Protein AF-A0A2V8XKA0-F1 (afdb_monomer_lite)

Sequence (173 aa):
MFAGFFLVVRKTDTCFDVVNSREYIWTITGLTWVWLYLFFLFGNRGRLILLGCSILVLLAMPSVDRFPAAAVEARAVGELRSMAQAVETYKKEHPQQGYPVALPKMPSESLKKLYEIEYQTSRTKTDGPVDVFLIQVTPIWSECVVRSFAAGENGQIHYVISRCPATKADPAI

Structure (mmCIF, N/CA/C/O backbone):
data_AF-A0A2V8XKA0-F1
#
_entry.id   AF-A0A2V8XKA0-F1
#
loop_
_atom_site.group_PDB
_atom_site.id
_atom_site.type_symbol
_atom_site.label_atom_id
_atom_site.label_alt_id
_atom_site.label_comp_id
_atom_site.label_asym_id
_atom_site.label_entity_id
_atom_site.label_seq_id
_atom_site.pdbx_PDB_ins_code
_atom_site.Cartn_x
_atom_site.Cartn_y
_atom_site.Cartn_z
_atom_site.occupancy
_atom_site.B_iso_or_equiv
_atom_site.auth_seq_id
_atom_site.auth_comp_id
_atom_site.auth_asym_id
_atom_site.auth_atom_id
_atom_site.pdbx_PDB_model_num
ATOM 1 N N . MET A 1 1 ? 12.131 7.722 -35.650 1.00 39.06 1 MET A N 1
ATOM 2 C CA . MET A 1 1 ? 12.022 6.329 -35.156 1.00 39.06 1 MET A CA 1
ATOM 3 C C . MET A 1 1 ? 11.916 6.251 -33.630 1.00 39.06 1 MET A C 1
ATOM 5 O O . MET A 1 1 ? 11.010 5.583 -33.165 1.00 39.06 1 MET A O 1
ATOM 9 N N . PHE A 1 2 ? 12.723 6.987 -32.849 1.00 36.19 2 PHE A N 1
ATOM 10 C CA . PHE A 1 2 ? 12.627 6.990 -31.373 1.00 36.19 2 PHE A CA 1
ATOM 11 C C . PHE A 1 2 ? 11.310 7.562 -30.808 1.00 36.19 2 PHE A C 1
ATOM 13 O O . PHE A 1 2 ? 10.713 6.950 -29.931 1.00 36.19 2 PHE A O 1
ATOM 20 N N . ALA A 1 3 ? 10.789 8.669 -31.352 1.00 36.25 3 ALA A N 1
ATOM 21 C CA . ALA A 1 3 ? 9.538 9.276 -30.866 1.00 36.25 3 ALA A CA 1
ATOM 22 C C . ALA A 1 3 ? 8.292 8.376 -31.032 1.00 36.25 3 ALA A C 1
ATOM 24 O O . ALA A 1 3 ? 7.358 8.459 -30.241 1.00 36.25 3 ALA A O 1
ATOM 25 N N . GLY A 1 4 ? 8.291 7.491 -32.037 1.00 33.06 4 GLY A N 1
ATOM 26 C CA . GLY A 1 4 ? 7.181 6.568 -32.283 1.00 33.06 4 GLY A CA 1
ATOM 27 C C . GLY A 1 4 ? 7.106 5.434 -31.260 1.00 33.06 4 GLY A C 1
ATOM 28 O O . GLY A 1 4 ? 6.012 5.002 -30.923 1.00 33.06 4 GLY A O 1
ATOM 29 N N . PHE A 1 5 ? 8.244 4.996 -30.711 1.00 42.88 5 PHE A N 1
ATOM 30 C CA . PHE A 1 5 ? 8.281 3.899 -29.741 1.00 42.88 5 PHE A CA 1
ATOM 31 C C . PHE A 1 5 ? 7.925 4.361 -28.322 1.00 42.88 5 PHE A C 1
ATOM 33 O O . PHE A 1 5 ? 7.202 3.657 -27.626 1.00 42.88 5 PHE A O 1
ATOM 40 N N . PHE A 1 6 ? 8.310 5.583 -27.926 1.00 43.03 6 PHE A N 1
ATOM 41 C CA . PHE A 1 6 ? 7.836 6.186 -26.670 1.00 43.03 6 PHE A CA 1
ATOM 42 C C . PHE A 1 6 ? 6.310 6.329 -26.636 1.00 43.03 6 PHE A C 1
ATOM 44 O O . PHE A 1 6 ? 5.704 6.144 -25.588 1.00 43.03 6 PHE A O 1
ATOM 51 N N . LEU A 1 7 ? 5.676 6.607 -27.779 1.00 40.03 7 LEU A N 1
ATOM 52 C CA . LEU A 1 7 ? 4.215 6.654 -27.883 1.00 40.03 7 LEU A CA 1
ATOM 53 C C . LEU A 1 7 ? 3.564 5.262 -27.835 1.00 40.03 7 LEU A C 1
ATOM 55 O O . LEU A 1 7 ? 2.437 5.150 -27.362 1.00 40.03 7 LEU A O 1
ATOM 59 N N . VAL A 1 8 ? 4.260 4.214 -28.290 1.00 41.94 8 VAL A N 1
ATOM 60 C CA . VAL A 1 8 ? 3.776 2.824 -28.211 1.00 41.94 8 VAL A CA 1
ATOM 61 C C . VAL A 1 8 ? 3.884 2.284 -26.783 1.00 41.94 8 VAL A C 1
ATOM 63 O O . VAL A 1 8 ? 2.900 1.740 -26.297 1.00 41.94 8 VAL A O 1
ATOM 66 N N . VAL A 1 9 ? 4.997 2.529 -26.078 1.00 44.69 9 VAL A N 1
ATOM 67 C CA . VAL A 1 9 ? 5.153 2.192 -24.644 1.00 44.69 9 VAL A CA 1
ATOM 68 C C . VAL A 1 9 ? 4.118 2.932 -23.787 1.00 44.69 9 VAL A C 1
ATOM 70 O O . VAL A 1 9 ? 3.514 2.362 -22.887 1.00 44.69 9 VAL A O 1
ATOM 73 N N . ARG A 1 10 ? 3.817 4.191 -24.124 1.00 42.38 10 ARG A N 1
ATOM 74 C CA . ARG A 1 10 ? 2.815 4.993 -23.407 1.00 42.38 10 ARG A CA 1
ATOM 75 C C . ARG A 1 10 ? 1.371 4.518 -23.607 1.00 42.38 10 ARG A C 1
ATOM 77 O O . ARG A 1 10 ? 0.498 4.897 -22.836 1.00 42.38 10 ARG A O 1
ATOM 84 N N . LYS A 1 11 ? 1.089 3.727 -24.648 1.00 39.06 11 LYS A N 1
ATOM 85 C CA . LYS A 1 11 ? -0.273 3.253 -24.937 1.00 39.06 11 LYS A CA 1
ATOM 86 C C . LYS A 1 11 ? -0.639 1.985 -24.156 1.00 39.06 11 LYS A C 1
ATOM 88 O O . LYS A 1 11 ? -1.820 1.656 -24.104 1.00 39.06 11 LYS A O 1
ATOM 93 N N . THR A 1 12 ? 0.332 1.296 -23.557 1.00 46.91 12 THR A N 1
ATOM 94 C CA . THR A 1 12 ? 0.109 0.002 -22.893 1.00 46.91 12 THR A CA 1
ATOM 95 C C . THR A 1 12 ? 0.141 0.035 -21.367 1.00 46.91 12 THR A C 1
ATOM 97 O O . THR A 1 12 ? -0.487 -0.834 -20.778 1.00 46.91 12 THR A O 1
ATOM 100 N N . ASP A 1 13 ? 0.750 1.035 -20.719 1.00 56.31 13 ASP A N 1
ATOM 101 C CA . ASP A 1 13 ? 0.913 1.028 -19.254 1.00 56.31 13 ASP A CA 1
ATOM 102 C C . ASP A 1 13 ? 0.252 2.224 -18.557 1.00 56.31 13 ASP A C 1
ATOM 104 O O . ASP A 1 13 ? 0.904 3.123 -18.020 1.00 56.31 13 ASP A O 1
ATOM 108 N N . THR A 1 14 ? -1.081 2.201 -18.496 1.00 62.03 14 THR A N 1
ATOM 109 C CA . THR A 1 14 ? -1.885 3.061 -17.603 1.00 62.03 14 THR A CA 1
ATOM 110 C C . THR A 1 14 ? -1.361 3.025 -16.166 1.00 62.03 14 THR A C 1
ATOM 112 O O . THR A 1 14 ? -1.315 4.049 -15.488 1.00 62.03 14 THR A O 1
ATOM 115 N N . CYS A 1 15 ? -0.879 1.867 -15.721 1.00 66.12 15 CYS A N 1
ATOM 116 C CA . CYS A 1 15 ? -0.295 1.671 -14.402 1.00 66.12 15 CYS A CA 1
ATOM 117 C C . CYS A 1 15 ? 0.994 2.441 -14.168 1.00 66.12 15 CYS A C 1
ATOM 119 O O . CYS A 1 15 ? 1.202 2.985 -13.083 1.00 66.12 15 CYS A O 1
ATOM 121 N N . PHE A 1 16 ? 1.846 2.524 -15.182 1.00 62.09 16 PHE A N 1
ATOM 122 C CA . PHE A 1 16 ? 3.096 3.249 -15.076 1.00 62.09 16 PHE A CA 1
ATOM 123 C C . PHE A 1 16 ? 2.843 4.757 -14.935 1.00 62.09 16 PHE A C 1
ATOM 125 O O . PHE A 1 16 ? 3.418 5.395 -14.054 1.00 62.09 16 PHE A O 1
ATOM 132 N N . ASP A 1 17 ? 1.927 5.316 -15.732 1.00 64.88 17 ASP A N 1
ATOM 133 C CA . ASP A 1 17 ? 1.551 6.735 -15.643 1.00 64.88 17 ASP A CA 1
ATOM 134 C C . ASP A 1 17 ? 0.876 7.070 -14.296 1.00 64.88 17 ASP A C 1
ATOM 136 O O . ASP A 1 17 ? 1.148 8.121 -13.704 1.00 64.88 17 ASP A O 1
ATOM 140 N N . VAL A 1 18 ? 0.040 6.167 -13.769 1.00 65.75 18 VAL A N 1
ATOM 141 C CA . VAL A 1 18 ? -0.638 6.343 -12.472 1.00 65.75 18 VAL A CA 1
ATOM 142 C C . VAL A 1 18 ? 0.352 6.278 -11.298 1.00 65.75 18 VAL A C 1
ATOM 144 O O . VAL A 1 18 ? 0.236 7.076 -10.364 1.00 65.75 18 VAL A O 1
ATOM 147 N N . VAL A 1 19 ? 1.347 5.383 -11.346 1.00 66.69 19 VAL A N 1
ATOM 148 C CA . VAL A 1 19 ? 2.348 5.218 -10.275 1.00 66.69 19 VAL A CA 1
ATOM 149 C C . VAL A 1 19 ? 3.437 6.295 -10.325 1.00 66.69 19 VAL A C 1
ATOM 151 O O . VAL A 1 19 ? 3.767 6.871 -9.288 1.00 66.69 19 VAL A O 1
ATOM 154 N N . ASN A 1 20 ? 3.988 6.597 -11.505 1.00 63.91 20 ASN A N 1
ATOM 155 C CA . ASN A 1 20 ? 5.162 7.471 -11.636 1.00 63.91 20 ASN A CA 1
ATOM 156 C C . ASN A 1 20 ? 4.843 8.952 -11.881 1.00 63.91 20 ASN A C 1
ATOM 158 O O . ASN A 1 20 ? 5.725 9.793 -11.696 1.00 63.91 20 ASN A O 1
ATOM 162 N N . SER A 1 21 ? 3.584 9.307 -12.161 1.00 61.53 21 SER A N 1
ATOM 163 C CA . SER A 1 21 ? 3.112 10.697 -12.158 1.00 61.53 21 SER A CA 1
ATOM 164 C C . SER A 1 21 ? 3.858 11.635 -13.141 1.00 61.53 21 SER A C 1
ATOM 166 O O . SER A 1 21 ? 4.786 11.274 -13.865 1.00 61.53 21 SER A O 1
ATOM 168 N N . ARG A 1 22 ? 3.415 12.896 -13.205 1.00 59.00 22 ARG A N 1
ATOM 169 C CA . ARG A 1 22 ? 3.886 13.952 -14.118 1.00 59.00 22 ARG A CA 1
ATOM 170 C C . ARG A 1 22 ? 5.383 14.273 -13.986 1.00 59.00 22 ARG A C 1
ATOM 172 O O . ARG A 1 22 ? 5.960 14.829 -14.917 1.00 59.00 22 ARG A O 1
ATOM 179 N N . GLU A 1 23 ? 6.008 13.938 -12.859 1.00 64.19 23 GLU A N 1
ATOM 180 C CA . GLU A 1 23 ? 7.438 14.170 -12.609 1.00 64.19 23 GLU A CA 1
ATOM 181 C C . GLU A 1 23 ? 8.330 13.318 -13.514 1.00 64.19 23 GLU A C 1
ATOM 183 O O . GLU A 1 23 ? 9.320 13.820 -14.046 1.00 64.19 23 GLU A O 1
ATOM 188 N N . TYR A 1 24 ? 7.923 12.081 -13.798 1.00 66.31 24 TYR A N 1
ATOM 189 C CA . TYR A 1 24 ? 8.669 11.185 -14.677 1.00 66.31 24 TYR A CA 1
ATOM 190 C C . TYR A 1 24 ? 8.776 11.710 -16.114 1.00 66.31 24 TYR A C 1
ATOM 192 O O . TYR A 1 24 ? 9.802 11.543 -16.776 1.00 66.31 24 TYR A O 1
ATOM 200 N N . ILE A 1 25 ? 7.746 12.422 -16.587 1.00 68.00 25 ILE A N 1
ATOM 201 C CA . ILE A 1 25 ? 7.750 13.058 -17.912 1.00 68.00 25 ILE A CA 1
ATOM 202 C C . ILE A 1 25 ? 8.891 14.076 -18.004 1.00 68.00 25 ILE A C 1
ATOM 204 O O . ILE A 1 25 ? 9.592 14.122 -19.017 1.00 68.00 25 ILE A O 1
ATOM 208 N N . TRP A 1 26 ? 9.124 14.861 -16.949 1.00 70.44 26 TRP A N 1
ATOM 209 C CA . TRP A 1 26 ? 10.231 15.818 -16.903 1.00 70.44 26 TRP A CA 1
ATOM 210 C C . TRP A 1 26 ? 11.584 15.118 -16.853 1.00 70.44 26 TRP A C 1
ATOM 212 O O . TRP A 1 26 ? 12.500 15.529 -17.564 1.00 70.44 26 TRP A O 1
ATOM 222 N N . THR A 1 27 ? 11.700 14.034 -16.082 1.00 75.38 27 THR A N 1
ATOM 223 C CA . THR A 1 27 ? 12.939 13.253 -15.986 1.00 75.38 27 THR A CA 1
ATOM 224 C C . THR A 1 27 ? 13.306 12.625 -17.328 1.00 75.38 27 THR A C 1
ATOM 226 O O . THR A 1 27 ? 14.434 12.799 -17.783 1.00 75.38 27 THR A O 1
ATOM 229 N N . ILE A 1 28 ? 12.359 11.972 -18.014 1.00 75.06 28 ILE A N 1
ATOM 230 C CA . ILE A 1 28 ? 12.585 11.419 -19.360 1.00 75.06 28 ILE A CA 1
ATOM 231 C C . ILE A 1 28 ? 12.936 12.521 -20.347 1.00 75.06 28 ILE A C 1
ATOM 233 O O . ILE A 1 28 ? 13.875 12.365 -21.128 1.00 75.06 28 ILE A O 1
ATOM 237 N N . THR A 1 29 ? 12.178 13.618 -20.347 1.00 79.00 29 THR A N 1
ATOM 238 C CA . THR A 1 29 ? 12.392 14.702 -21.311 1.00 79.00 29 THR A CA 1
ATOM 239 C C . THR A 1 29 ? 13.786 15.291 -21.121 1.00 79.00 29 THR A C 1
ATOM 241 O O . THR A 1 29 ? 14.540 15.397 -22.087 1.00 79.00 29 THR A O 1
ATOM 244 N N . GLY A 1 30 ? 14.177 15.580 -19.877 1.00 82.44 30 GLY A N 1
ATOM 245 C CA . GLY A 1 30 ? 15.521 16.042 -19.541 1.00 82.44 30 GLY A CA 1
ATOM 246 C C . GLY A 1 30 ? 16.603 15.046 -19.957 1.00 82.44 30 GLY A C 1
ATOM 247 O O . GLY A 1 30 ? 17.560 15.424 -20.628 1.00 82.44 30 GLY A O 1
ATOM 248 N N . LEU A 1 31 ? 16.426 13.762 -19.644 1.00 83.38 31 LEU A N 1
ATOM 249 C CA . LEU A 1 31 ? 17.394 12.714 -19.973 1.00 83.38 31 LEU A CA 1
ATOM 250 C C . LEU A 1 31 ? 17.536 12.509 -21.489 1.00 83.38 31 LEU A C 1
ATOM 252 O O . LEU A 1 31 ? 18.641 12.297 -21.981 1.00 83.38 31 LEU A O 1
ATOM 256 N N . THR A 1 32 ? 16.445 12.662 -22.242 1.00 82.94 32 THR A N 1
ATOM 257 C CA . THR A 1 32 ? 16.446 12.625 -23.712 1.00 82.94 32 THR A CA 1
ATOM 258 C C . THR A 1 32 ? 17.228 13.801 -24.291 1.00 82.94 32 THR A C 1
ATOM 260 O O . THR A 1 32 ? 18.047 13.608 -25.188 1.00 82.94 32 THR A O 1
ATOM 263 N N . TRP A 1 33 ? 17.030 15.013 -23.764 1.00 85.81 33 TRP A N 1
ATOM 264 C CA . TRP A 1 33 ? 17.794 16.190 -24.184 1.00 85.81 33 TRP A CA 1
ATOM 265 C C . TRP A 1 33 ? 19.281 16.062 -23.863 1.00 85.81 33 TRP A C 1
ATOM 267 O O . TRP A 1 33 ? 20.106 16.345 -24.728 1.00 85.81 33 TRP A O 1
ATOM 277 N N . VAL A 1 34 ? 19.628 15.582 -22.665 1.00 87.12 34 VAL A N 1
ATOM 278 C CA . VAL A 1 34 ? 21.020 15.305 -22.276 1.00 87.12 34 VAL A CA 1
ATOM 279 C C . VAL A 1 34 ? 21.641 14.268 -23.210 1.00 87.12 34 VAL A C 1
ATOM 281 O O . VAL A 1 34 ? 22.744 14.478 -23.712 1.00 87.12 34 VAL A O 1
ATOM 284 N N . TRP A 1 35 ? 20.925 13.180 -23.501 1.00 87.50 35 TRP A N 1
ATOM 285 C CA . TRP A 1 35 ? 21.394 12.143 -24.419 1.00 87.50 35 TRP A CA 1
ATOM 286 C C . TRP A 1 35 ? 21.629 12.690 -25.831 1.00 87.50 35 TRP A C 1
ATOM 288 O O . TRP A 1 35 ? 22.677 12.429 -26.421 1.00 87.50 35 TRP A O 1
ATOM 298 N N . LEU A 1 36 ? 20.699 13.499 -26.357 1.00 85.56 36 LEU A N 1
ATOM 299 C CA . LEU A 1 36 ? 20.850 14.157 -27.658 1.00 85.56 36 LEU A CA 1
ATOM 300 C C . LEU A 1 36 ? 22.062 15.090 -27.671 1.00 85.56 36 LEU A C 1
ATOM 302 O O . LEU A 1 36 ? 22.851 15.048 -28.613 1.00 85.56 36 LEU A O 1
ATOM 306 N N . TYR A 1 37 ? 22.251 15.881 -26.613 1.00 87.44 37 TYR A N 1
ATOM 307 C CA . TYR A 1 37 ? 23.416 16.750 -26.476 1.00 87.44 37 TYR A CA 1
ATOM 308 C C . TYR A 1 37 ? 24.717 15.946 -26.541 1.00 87.44 37 TYR A C 1
ATOM 310 O O . TYR A 1 37 ? 25.591 16.264 -27.345 1.00 87.44 37 TYR A O 1
ATOM 318 N N . LEU A 1 38 ? 24.824 14.863 -25.765 1.00 86.06 38 LEU A N 1
ATOM 319 C CA . LEU A 1 38 ? 25.993 13.978 -25.770 1.00 86.06 38 LEU A CA 1
ATOM 320 C C . LEU A 1 38 ? 26.222 13.337 -27.145 1.00 86.06 38 LEU A C 1
ATOM 322 O O . LEU A 1 38 ? 27.359 13.254 -27.609 1.00 86.06 38 LEU A O 1
ATOM 326 N N . PHE A 1 39 ? 25.153 12.932 -27.830 1.00 85.75 39 PHE A N 1
ATOM 327 C CA . PHE A 1 39 ? 25.236 12.347 -29.166 1.00 85.75 39 PHE A CA 1
ATOM 328 C C . PHE A 1 39 ? 25.823 13.324 -30.195 1.00 85.75 39 PHE A C 1
ATOM 330 O O . PHE A 1 39 ? 26.656 12.933 -31.019 1.00 85.75 39 PHE A O 1
ATOM 337 N N . PHE A 1 40 ? 25.429 14.599 -30.148 1.00 86.06 40 PHE A N 1
ATOM 338 C CA . PHE A 1 40 ? 25.977 15.619 -31.044 1.00 86.06 40 PHE A CA 1
ATOM 339 C C . PHE A 1 40 ? 27.395 16.051 -30.659 1.00 86.06 40 PHE A C 1
ATOM 341 O O . PHE A 1 40 ? 28.191 16.320 -31.559 1.00 86.06 40 PHE A O 1
ATOM 348 N N . LEU A 1 41 ? 27.723 16.059 -29.363 1.00 88.19 41 LEU A N 1
ATOM 349 C CA . LEU A 1 41 ? 29.019 16.497 -28.837 1.00 88.19 41 LEU A CA 1
ATOM 350 C C . LEU A 1 41 ? 30.144 15.476 -29.080 1.00 88.19 41 LEU A C 1
ATOM 352 O O . LEU A 1 41 ? 31.297 15.862 -29.264 1.00 88.19 41 LEU A O 1
ATOM 356 N N . PHE A 1 42 ? 29.829 14.178 -29.132 1.00 85.75 42 PHE A N 1
ATOM 357 C CA . PHE A 1 42 ? 30.812 13.135 -29.430 1.00 85.75 42 PHE A CA 1
ATOM 358 C C . PHE A 1 42 ? 30.983 12.864 -30.935 1.00 85.75 42 PHE A C 1
ATOM 360 O O . PHE A 1 42 ? 30.036 12.894 -31.722 1.00 85.75 42 PHE A O 1
ATOM 367 N N . GLY A 1 43 ? 32.215 12.523 -31.336 1.00 86.38 43 GLY A N 1
ATOM 368 C CA . GLY A 1 43 ? 32.530 12.045 -32.688 1.00 86.38 43 GLY A CA 1
ATOM 369 C C . GLY A 1 43 ? 31.983 10.638 -32.977 1.00 86.38 43 GLY A C 1
ATOM 370 O O . GLY A 1 43 ? 31.460 9.961 -32.091 1.00 86.38 43 GLY A O 1
ATOM 371 N N . ASN A 1 44 ? 32.148 10.149 -34.214 1.00 84.44 44 ASN A N 1
ATOM 372 C CA . ASN A 1 44 ? 31.520 8.901 -34.687 1.00 84.44 44 ASN A CA 1
ATOM 373 C C . ASN A 1 44 ? 31.770 7.670 -33.792 1.00 84.44 44 ASN A C 1
ATOM 375 O O . ASN A 1 44 ? 30.858 6.871 -33.599 1.00 84.44 44 ASN A O 1
ATOM 379 N N . ARG A 1 45 ? 32.963 7.526 -33.195 1.00 84.94 45 ARG A N 1
ATOM 380 C CA . ARG A 1 45 ? 33.249 6.423 -32.255 1.00 84.94 45 ARG A CA 1
ATOM 381 C C . ARG A 1 45 ? 32.447 6.532 -30.953 1.00 84.94 45 ARG A C 1
ATOM 383 O O . ARG A 1 45 ? 31.911 5.532 -30.493 1.00 84.94 45 ARG A O 1
ATOM 390 N N . GLY A 1 46 ? 32.316 7.733 -30.389 1.00 83.94 46 GLY A N 1
ATOM 391 C CA . GLY A 1 46 ? 31.521 7.958 -29.177 1.00 83.94 46 GLY A CA 1
ATOM 392 C C . GLY A 1 46 ? 30.021 7.779 -29.419 1.00 83.94 46 GLY A C 1
ATOM 393 O O . GLY A 1 46 ? 29.328 7.220 -28.575 1.00 83.94 46 GLY A O 1
ATOM 394 N N . ARG A 1 47 ? 29.532 8.143 -30.612 1.00 88.19 47 ARG A N 1
ATOM 395 C CA . ARG A 1 47 ? 28.142 7.884 -31.030 1.00 88.19 47 ARG A CA 1
ATOM 396 C C . ARG A 1 47 ? 27.819 6.394 -31.087 1.00 88.19 47 ARG A C 1
ATOM 398 O O . ARG A 1 47 ? 26.756 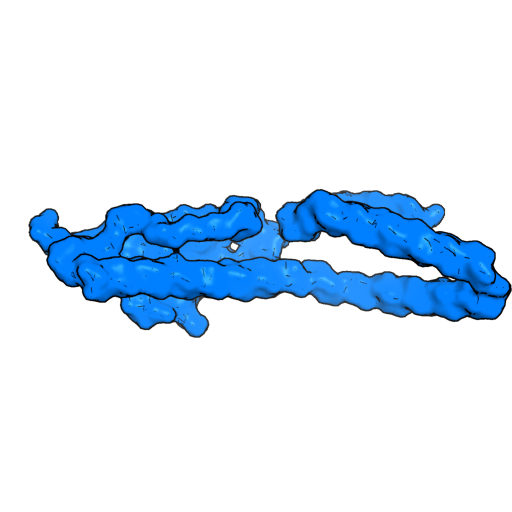5.996 -30.627 1.00 88.19 47 ARG A O 1
ATOM 405 N N . LEU A 1 48 ? 28.733 5.570 -31.605 1.00 86.38 48 LEU A N 1
ATOM 406 C CA . LEU A 1 48 ? 28.557 4.113 -31.638 1.00 86.38 48 LEU A CA 1
ATOM 407 C C . LEU A 1 48 ? 28.504 3.508 -30.229 1.00 86.38 48 LEU A C 1
ATOM 409 O O . LEU A 1 48 ? 27.660 2.654 -29.972 1.00 86.38 48 LEU A O 1
ATOM 413 N N . ILE A 1 49 ? 29.347 3.989 -29.309 1.00 86.62 49 ILE A N 1
ATOM 414 C CA . ILE A 1 49 ? 29.317 3.559 -27.902 1.00 86.62 49 ILE A CA 1
ATOM 415 C C . ILE A 1 49 ? 27.986 3.953 -27.250 1.00 86.62 49 ILE A C 1
ATOM 417 O O . ILE A 1 49 ? 27.340 3.114 -26.630 1.00 86.62 49 ILE A O 1
ATOM 421 N N . LEU A 1 50 ? 27.534 5.196 -27.443 1.00 85.75 50 LEU A N 1
ATOM 422 C CA . LEU A 1 50 ? 26.241 5.672 -26.940 1.00 85.75 50 LEU A CA 1
ATOM 423 C C . LEU A 1 50 ? 25.070 4.844 -27.469 1.00 85.75 50 LEU A C 1
ATOM 425 O O . LEU A 1 50 ? 24.196 4.477 -26.691 1.00 85.75 50 LEU A O 1
ATOM 429 N N . LEU A 1 51 ? 25.069 4.515 -28.763 1.00 85.56 51 LEU A N 1
ATOM 430 C CA . LEU A 1 51 ? 24.054 3.647 -29.362 1.00 85.56 51 LEU A CA 1
ATOM 431 C C . LEU A 1 51 ? 24.083 2.242 -28.753 1.00 85.56 51 LEU A C 1
ATOM 433 O O . LEU A 1 51 ? 23.026 1.709 -28.423 1.00 85.56 51 LEU A O 1
ATOM 437 N N . GLY A 1 52 ? 25.271 1.668 -28.547 1.00 86.06 52 GLY A N 1
ATOM 438 C CA . GLY A 1 52 ? 25.431 0.388 -27.855 1.00 86.06 52 GLY A CA 1
ATOM 439 C C . GLY A 1 52 ? 24.855 0.419 -26.436 1.00 86.06 52 GLY A C 1
ATOM 440 O O . GLY A 1 52 ? 24.063 -0.449 -26.073 1.00 86.06 52 GLY A O 1
ATOM 441 N N . CYS A 1 53 ? 25.167 1.460 -25.659 1.00 83.94 53 CYS A N 1
ATOM 442 C CA . CYS A 1 53 ? 24.602 1.654 -24.322 1.00 83.94 53 CYS A CA 1
ATOM 443 C C . CYS A 1 53 ? 23.076 1.808 -24.357 1.00 83.94 53 CYS A C 1
ATOM 445 O O . CYS A 1 53 ? 22.385 1.201 -23.544 1.00 83.94 53 CYS A O 1
ATOM 447 N N . SER A 1 54 ? 22.530 2.566 -25.312 1.00 83.06 54 SER A N 1
ATOM 448 C CA . SER A 1 54 ? 21.081 2.717 -25.474 1.00 83.06 54 SER A CA 1
ATOM 449 C C . SER A 1 54 ? 20.391 1.386 -25.768 1.00 83.06 54 SER A C 1
ATOM 451 O O . SER A 1 54 ? 19.334 1.121 -25.206 1.00 83.06 54 SER A O 1
ATOM 453 N N . ILE A 1 55 ? 20.990 0.531 -26.601 1.00 83.06 55 ILE A N 1
ATOM 454 C CA . ILE A 1 55 ? 20.453 -0.804 -26.900 1.00 83.06 55 ILE A CA 1
ATOM 455 C C . ILE A 1 55 ? 20.445 -1.677 -25.639 1.00 83.06 55 ILE A C 1
ATOM 457 O O . ILE A 1 55 ? 19.436 -2.317 -25.354 1.00 83.06 55 ILE A O 1
ATOM 461 N N . LEU A 1 56 ? 21.521 -1.662 -24.846 1.00 82.31 56 LEU A N 1
ATOM 462 C CA . LEU A 1 56 ? 21.578 -2.407 -23.582 1.00 82.31 56 LEU A CA 1
ATOM 463 C C . LEU A 1 56 ? 20.519 -1.930 -22.578 1.00 82.31 56 LEU A C 1
ATOM 465 O O . LEU A 1 56 ? 19.859 -2.754 -21.948 1.00 82.31 56 LEU A O 1
ATOM 469 N N . VAL A 1 57 ? 20.313 -0.615 -22.464 1.00 77.31 57 VAL A N 1
ATOM 470 C CA . VAL A 1 57 ? 19.266 -0.039 -21.605 1.00 77.31 57 VAL A CA 1
ATOM 471 C C . VAL A 1 57 ? 17.873 -0.457 -22.080 1.00 77.31 57 VAL A C 1
ATOM 473 O O . VAL A 1 57 ? 17.043 -0.844 -21.261 1.00 77.31 57 VAL A O 1
ATOM 476 N N . LEU A 1 58 ? 17.619 -0.437 -23.391 1.00 73.12 58 LEU A N 1
ATOM 477 C CA . LEU A 1 58 ? 16.339 -0.866 -23.963 1.00 73.12 58 LEU A CA 1
ATOM 478 C C . LEU A 1 58 ? 16.052 -2.347 -23.695 1.00 73.12 58 LEU A C 1
ATOM 480 O O . LEU A 1 58 ? 14.923 -2.695 -23.365 1.00 73.12 58 LEU A O 1
ATOM 484 N N . LEU A 1 59 ? 17.064 -3.213 -23.781 1.00 76.44 59 LEU A N 1
ATOM 485 C CA . LEU A 1 59 ? 16.917 -4.638 -23.469 1.00 76.44 59 LEU A CA 1
ATOM 486 C C . LEU A 1 59 ? 16.615 -4.895 -21.984 1.00 76.44 59 LEU A C 1
ATOM 488 O O . LEU A 1 59 ? 15.996 -5.903 -21.655 1.00 76.44 59 LEU A O 1
ATOM 492 N N . ALA A 1 60 ? 17.019 -3.989 -21.092 1.00 68.50 60 ALA A N 1
ATOM 493 C CA . ALA A 1 60 ? 16.766 -4.098 -19.658 1.00 68.50 60 ALA A CA 1
ATOM 494 C C . ALA A 1 60 ? 15.401 -3.528 -19.216 1.00 68.50 60 ALA A C 1
ATOM 496 O O . ALA A 1 60 ? 14.940 -3.868 -18.126 1.00 68.50 60 ALA A O 1
ATOM 497 N N . MET A 1 61 ? 14.738 -2.698 -20.035 1.00 64.69 61 MET A N 1
ATOM 498 C CA . MET A 1 61 ? 13.470 -2.037 -19.675 1.00 64.69 61 MET A CA 1
ATOM 499 C C . MET A 1 61 ? 12.320 -2.977 -19.268 1.00 64.69 61 MET A C 1
ATOM 501 O O . MET A 1 61 ? 11.691 -2.670 -18.260 1.00 64.69 61 MET A O 1
ATOM 505 N N . PRO A 1 62 ? 12.061 -4.128 -19.925 1.00 58.22 62 PRO A N 1
ATOM 506 C CA . PRO A 1 62 ? 10.927 -4.994 -19.567 1.00 58.22 62 PRO A CA 1
ATOM 507 C C . PRO A 1 62 ? 10.970 -5.514 -18.121 1.00 58.22 62 PRO A C 1
ATOM 509 O O . PRO A 1 62 ? 9.949 -5.883 -17.544 1.00 58.22 62 PRO A O 1
ATOM 512 N N . SER A 1 63 ? 12.161 -5.567 -17.520 1.00 55.75 63 SER A N 1
ATOM 513 C CA . SER A 1 63 ? 12.334 -5.957 -16.119 1.00 55.75 63 SER A CA 1
ATOM 514 C C . SER A 1 63 ? 11.965 -4.830 -15.153 1.00 55.75 63 SER A C 1
ATOM 516 O O . SER A 1 63 ? 11.602 -5.111 -14.013 1.00 55.75 63 SER A O 1
ATOM 518 N N . VAL A 1 64 ? 12.046 -3.570 -15.592 1.00 55.75 64 VAL A N 1
ATOM 519 C CA . VAL A 1 64 ? 11.793 -2.372 -14.780 1.00 55.75 64 VAL A CA 1
ATOM 520 C C . VAL A 1 64 ? 10.303 -2.209 -14.482 1.00 55.75 64 VAL A C 1
ATOM 522 O O . VAL A 1 64 ? 9.966 -1.827 -13.366 1.00 55.75 64 VAL A O 1
ATOM 525 N N . ASP A 1 65 ? 9.410 -2.596 -15.396 1.00 53.34 65 ASP A N 1
ATOM 526 C CA . ASP A 1 65 ? 7.953 -2.433 -15.235 1.00 53.34 65 ASP A CA 1
ATOM 527 C C . ASP A 1 65 ? 7.351 -3.266 -14.088 1.00 53.34 65 ASP A C 1
ATOM 529 O O . ASP A 1 65 ? 6.283 -2.944 -13.571 1.00 53.34 65 ASP A O 1
ATOM 533 N N . ARG A 1 66 ? 8.061 -4.291 -13.593 1.00 54.22 66 ARG A N 1
ATOM 534 C CA . ARG A 1 66 ? 7.652 -5.064 -12.401 1.00 54.22 66 ARG A CA 1
ATOM 535 C C . ARG A 1 66 ? 8.064 -4.423 -11.071 1.00 54.22 66 ARG A C 1
ATOM 537 O O . ARG A 1 66 ? 7.453 -4.710 -10.042 1.00 54.22 66 ARG A O 1
ATOM 544 N N . PHE A 1 67 ? 9.077 -3.557 -11.067 1.00 57.31 67 PHE A N 1
ATOM 545 C CA . PHE A 1 67 ? 9.522 -2.845 -9.865 1.00 57.31 67 PHE A CA 1
ATOM 546 C C . PHE A 1 67 ? 8.515 -1.831 -9.289 1.00 57.31 67 PHE A C 1
ATOM 548 O O . PHE A 1 67 ? 8.433 -1.769 -8.060 1.00 57.31 67 PHE A O 1
ATOM 555 N N . PRO A 1 68 ? 7.738 -1.051 -10.074 1.00 67.81 68 PRO A N 1
ATOM 556 C CA . PRO A 1 68 ? 6.828 -0.058 -9.508 1.00 67.81 68 PRO A CA 1
ATOM 557 C C . PRO A 1 68 ? 5.729 -0.689 -8.650 1.00 67.81 68 PRO A C 1
ATOM 559 O O . PRO A 1 68 ? 5.472 -0.186 -7.561 1.00 67.81 68 PRO A O 1
ATOM 562 N N . ALA A 1 69 ? 5.141 -1.815 -9.067 1.00 74.06 69 ALA A N 1
ATOM 563 C CA . ALA A 1 69 ? 4.099 -2.490 -8.289 1.00 74.06 69 ALA A CA 1
ATOM 564 C C . ALA A 1 69 ? 4.626 -2.983 -6.930 1.00 74.06 69 ALA A C 1
ATOM 566 O O . ALA A 1 69 ? 4.047 -2.679 -5.889 1.00 74.06 69 ALA A O 1
ATOM 567 N N . ALA A 1 70 ? 5.777 -3.663 -6.918 1.00 77.69 70 ALA A N 1
ATOM 568 C CA . ALA A 1 70 ? 6.392 -4.144 -5.680 1.00 77.69 70 ALA A CA 1
ATOM 569 C C . ALA A 1 70 ? 6.810 -2.994 -4.746 1.00 77.69 70 ALA A C 1
ATOM 571 O O . ALA A 1 70 ? 6.625 -3.077 -3.532 1.00 77.69 70 ALA A O 1
ATOM 572 N N . ALA A 1 71 ? 7.346 -1.900 -5.298 1.00 81.19 71 ALA A N 1
ATOM 573 C CA . ALA A 1 71 ? 7.707 -0.716 -4.522 1.00 81.19 71 ALA A CA 1
ATOM 574 C C . ALA A 1 71 ? 6.474 -0.028 -3.912 1.00 81.19 71 ALA A C 1
ATOM 576 O O . ALA A 1 71 ? 6.506 0.398 -2.756 1.00 81.19 71 ALA A O 1
ATOM 577 N N . VAL A 1 72 ? 5.377 0.050 -4.669 1.00 83.19 72 VAL A N 1
ATOM 578 C CA . VAL A 1 72 ? 4.088 0.572 -4.200 1.00 83.19 72 VAL A CA 1
ATOM 579 C C . VAL A 1 72 ? 3.513 -0.299 -3.087 1.00 83.19 72 VAL A C 1
ATOM 581 O O . VAL A 1 72 ? 3.099 0.234 -2.061 1.00 83.19 72 VAL A O 1
ATOM 584 N N . GLU A 1 73 ? 3.509 -1.621 -3.248 1.00 87.94 73 GLU A N 1
ATOM 585 C CA . GLU A 1 73 ? 3.044 -2.557 -2.218 1.00 87.94 73 GLU A CA 1
ATOM 586 C C . GLU A 1 73 ? 3.891 -2.455 -0.944 1.00 87.94 73 GLU A C 1
ATOM 588 O O . GLU A 1 73 ? 3.347 -2.352 0.155 1.00 87.94 73 GLU A O 1
ATOM 593 N N . ALA A 1 74 ? 5.219 -2.379 -1.069 1.00 88.75 74 ALA A N 1
ATOM 594 C CA . ALA A 1 74 ? 6.104 -2.170 0.074 1.00 88.75 74 ALA A CA 1
ATOM 595 C C . ALA A 1 74 ? 5.818 -0.839 0.792 1.00 88.75 74 ALA A C 1
ATOM 597 O O . ALA A 1 74 ? 5.799 -0.787 2.026 1.00 88.75 74 ALA A O 1
ATOM 598 N N . ARG A 1 75 ? 5.546 0.237 0.039 1.00 88.88 75 ARG A N 1
ATOM 599 C CA . ARG A 1 75 ? 5.120 1.523 0.610 1.00 88.88 75 ARG A CA 1
ATOM 600 C C . ARG A 1 75 ? 3.770 1.397 1.318 1.00 88.88 75 ARG A C 1
ATOM 602 O O . ARG A 1 75 ? 3.645 1.917 2.424 1.00 88.88 75 ARG A O 1
ATOM 609 N N . ALA A 1 76 ? 2.800 0.695 0.732 1.00 91.06 76 ALA A N 1
ATOM 610 C CA . ALA A 1 76 ? 1.491 0.462 1.340 1.00 91.06 76 ALA A CA 1
ATOM 611 C C . ALA A 1 76 ? 1.618 -0.254 2.690 1.00 91.06 76 ALA A C 1
ATOM 613 O O . ALA A 1 76 ? 1.070 0.216 3.684 1.00 91.06 76 ALA A O 1
ATOM 614 N N . VAL A 1 77 ? 2.423 -1.317 2.760 1.00 93.06 77 VAL A N 1
ATOM 615 C CA . VAL A 1 77 ? 2.725 -2.037 4.008 1.00 93.06 77 VAL A CA 1
ATOM 616 C C . VAL A 1 77 ? 3.408 -1.122 5.032 1.00 93.06 77 VAL A C 1
ATOM 618 O O . VAL A 1 77 ? 3.052 -1.132 6.211 1.00 93.06 77 VAL A O 1
ATOM 621 N N . GLY A 1 78 ? 4.374 -0.307 4.602 1.00 92.38 78 GLY A N 1
ATOM 622 C CA . GLY A 1 78 ? 5.074 0.639 5.475 1.00 92.38 78 GLY A CA 1
ATOM 623 C C . GLY A 1 78 ? 4.154 1.713 6.065 1.00 92.38 78 GLY A C 1
ATOM 624 O O . GLY A 1 78 ? 4.192 1.972 7.271 1.00 92.38 78 GLY A O 1
ATOM 625 N N . GLU A 1 79 ? 3.296 2.316 5.241 1.00 93.44 79 GLU A N 1
ATOM 626 C CA . GLU A 1 79 ? 2.307 3.293 5.700 1.00 93.44 79 GLU A CA 1
ATOM 627 C C . GLU A 1 79 ? 1.249 2.647 6.593 1.00 93.44 79 GLU A C 1
ATOM 629 O O . GLU A 1 79 ? 0.947 3.193 7.652 1.00 93.44 79 GLU A O 1
ATOM 634 N N . LEU A 1 80 ? 0.755 1.460 6.234 1.00 94.12 80 LEU A N 1
ATOM 635 C CA . LEU A 1 80 ? -0.191 0.694 7.041 1.00 94.12 80 LEU A CA 1
ATOM 636 C C . LEU A 1 80 ? 0.365 0.401 8.435 1.00 94.12 80 LEU A C 1
ATOM 638 O O . LEU A 1 80 ? -0.308 0.666 9.432 1.00 94.12 80 LEU A O 1
ATOM 642 N N . ARG A 1 81 ? 1.622 -0.050 8.524 1.00 93.56 81 ARG A N 1
ATOM 643 C CA . ARG A 1 81 ? 2.311 -0.251 9.806 1.00 93.56 81 ARG A CA 1
ATOM 644 C C . ARG A 1 81 ? 2.379 1.043 10.609 1.00 93.56 81 ARG A C 1
ATOM 646 O O . ARG A 1 81 ? 2.125 1.036 11.809 1.00 93.56 81 ARG A O 1
ATOM 653 N N . SER A 1 82 ? 2.697 2.159 9.956 1.00 93.19 82 SER A N 1
ATOM 654 C CA . SER A 1 82 ? 2.768 3.453 10.629 1.00 93.19 82 SER A CA 1
ATOM 655 C C . SER A 1 82 ? 1.402 3.946 11.122 1.00 93.19 82 SER A C 1
ATOM 657 O O . SER A 1 82 ? 1.333 4.530 12.203 1.00 93.19 82 SER A O 1
ATOM 659 N N . MET A 1 83 ? 0.326 3.711 10.366 1.00 93.88 83 MET A N 1
ATOM 660 C CA . MET A 1 83 ? -1.044 4.044 10.770 1.00 93.88 83 MET A CA 1
ATOM 661 C C . MET A 1 83 ? -1.499 3.174 11.947 1.00 93.88 83 MET A C 1
ATOM 663 O O . MET A 1 83 ? -1.982 3.710 12.942 1.00 93.88 83 MET A O 1
ATOM 667 N N . ALA A 1 84 ? -1.264 1.860 11.886 1.00 93.12 84 ALA A N 1
ATOM 668 C CA . ALA A 1 84 ? -1.557 0.940 12.985 1.00 93.12 84 ALA A CA 1
ATOM 669 C C . ALA A 1 84 ? -0.780 1.310 14.260 1.00 93.12 84 ALA A C 1
ATOM 671 O O . ALA A 1 84 ? -1.346 1.350 15.349 1.00 93.12 84 ALA A O 1
ATOM 672 N N . GLN A 1 85 ? 0.497 1.679 14.127 1.00 93.56 85 GLN A N 1
ATOM 673 C CA . GLN A 1 85 ? 1.297 2.146 15.256 1.00 93.56 85 GLN A CA 1
ATOM 674 C C . GLN A 1 85 ? 0.736 3.435 15.872 1.00 93.56 85 GLN A C 1
ATOM 676 O O . GLN A 1 85 ? 0.734 3.567 17.090 1.00 93.56 85 GLN A O 1
ATOM 681 N N . ALA A 1 86 ? 0.239 4.377 15.065 1.00 93.19 86 ALA A N 1
ATOM 682 C CA . ALA A 1 86 ? -0.379 5.600 15.579 1.00 93.19 86 ALA A CA 1
ATOM 683 C C . ALA A 1 86 ? -1.676 5.311 16.358 1.00 93.19 86 ALA A C 1
ATOM 685 O O . ALA A 1 86 ? -1.917 5.920 17.398 1.00 93.19 86 ALA A O 1
ATOM 686 N N . VAL A 1 87 ? -2.478 4.353 15.885 1.00 93.19 87 VAL A N 1
ATOM 687 C CA . VAL A 1 87 ? -3.688 3.865 16.567 1.00 93.19 87 VAL A CA 1
ATOM 688 C C . VAL A 1 87 ? -3.344 3.207 17.911 1.00 93.19 87 VAL A C 1
ATOM 690 O O . VAL A 1 87 ? -3.972 3.507 18.927 1.00 93.19 87 VAL A O 1
ATOM 693 N N . GLU A 1 88 ? -2.301 2.379 17.947 1.00 92.25 88 GLU A N 1
ATOM 694 C CA . GLU A 1 88 ? -1.792 1.766 19.181 1.00 92.25 88 GLU A CA 1
ATOM 695 C C . GLU A 1 88 ? -1.238 2.800 20.171 1.00 92.25 88 GLU A C 1
ATOM 697 O O . GLU A 1 88 ? -1.509 2.730 21.371 1.00 92.25 88 GLU A O 1
ATOM 702 N N . THR A 1 89 ? -0.487 3.792 19.689 1.00 93.00 89 THR A N 1
ATOM 703 C CA . THR A 1 89 ? 0.006 4.892 20.529 1.00 93.00 89 THR A CA 1
ATOM 704 C C . THR A 1 89 ? -1.151 5.687 21.127 1.00 93.00 89 THR A C 1
ATOM 706 O O . THR A 1 89 ? -1.145 5.945 22.328 1.00 93.00 89 THR A O 1
ATOM 709 N N . TYR A 1 90 ? -2.188 5.989 20.339 1.00 92.62 90 TYR A N 1
ATOM 710 C CA . TYR A 1 90 ? -3.370 6.695 20.834 1.00 92.62 90 TYR A CA 1
ATOM 711 C C . TYR A 1 90 ? -4.043 5.951 21.993 1.00 92.62 90 TYR A C 1
ATOM 713 O O . TYR A 1 90 ? -4.346 6.560 23.018 1.00 92.62 90 TYR A O 1
ATOM 721 N N . LYS A 1 91 ? -4.221 4.629 21.871 1.00 91.81 91 LYS A N 1
ATOM 722 C CA . LYS A 1 91 ? -4.789 3.792 22.941 1.00 91.81 91 LYS A CA 1
ATOM 723 C C . LYS A 1 91 ? -3.945 3.825 24.214 1.00 91.81 91 LYS A C 1
ATOM 725 O O . LYS A 1 91 ? -4.500 3.834 25.311 1.00 91.81 91 LYS A O 1
ATOM 730 N N . LYS A 1 92 ? -2.613 3.841 24.087 1.00 91.31 92 LYS A N 1
ATOM 731 C CA . LYS A 1 92 ? -1.700 3.954 25.239 1.00 91.31 92 LYS A CA 1
ATOM 732 C C . LYS A 1 92 ? -1.836 5.298 25.950 1.00 91.31 92 LYS A C 1
ATOM 734 O O . LYS A 1 92 ? -1.758 5.337 27.173 1.00 91.31 92 LYS A O 1
ATOM 739 N N . GLU A 1 93 ? -2.049 6.372 25.198 1.00 92.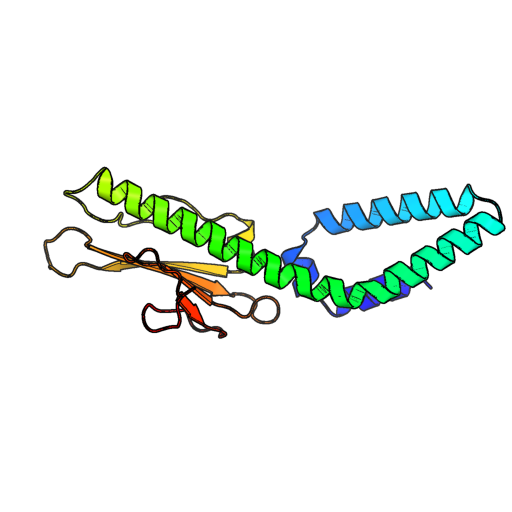88 93 GLU A N 1
ATOM 740 C CA . GLU A 1 93 ? -2.264 7.718 25.740 1.00 92.88 93 GLU A CA 1
ATOM 741 C C . GLU A 1 93 ? -3.678 7.899 26.322 1.00 92.88 93 GLU A C 1
ATOM 743 O O . GLU A 1 93 ? -3.850 8.623 27.301 1.00 92.88 93 GLU A O 1
ATOM 748 N N . HIS A 1 94 ? -4.681 7.198 25.777 1.00 90.81 94 HIS A N 1
ATOM 749 C CA . HIS A 1 94 ? -6.098 7.321 26.145 1.00 90.81 94 HIS A CA 1
ATOM 750 C C . HIS A 1 94 ? -6.719 5.974 26.571 1.00 90.81 94 HIS A C 1
ATOM 752 O O . HIS A 1 94 ? -7.698 5.514 25.970 1.00 90.81 94 HIS A O 1
ATOM 758 N N . PRO A 1 95 ? -6.228 5.334 27.651 1.00 87.06 95 PRO A N 1
ATOM 759 C CA . PRO A 1 95 ? -6.640 3.980 28.030 1.00 87.06 95 PRO A CA 1
ATOM 760 C C . PRO A 1 95 ? -8.130 3.857 28.385 1.00 87.06 95 PRO A C 1
ATOM 762 O O . PRO A 1 95 ? -8.700 2.777 28.258 1.00 87.06 95 PRO A O 1
ATOM 765 N N . GLN A 1 96 ? -8.778 4.950 28.806 1.00 86.50 96 GLN A N 1
ATOM 766 C CA . GLN A 1 96 ? -10.212 4.965 29.124 1.00 86.50 96 GLN A CA 1
ATOM 767 C C . GLN A 1 96 ? -11.116 5.041 27.885 1.00 86.50 96 GLN A C 1
ATOM 769 O O . GLN A 1 96 ? -12.273 4.639 27.959 1.00 86.50 96 GLN A O 1
ATOM 774 N N . GLN A 1 97 ? -10.613 5.561 26.761 1.00 85.44 97 GLN A N 1
ATOM 775 C CA . GLN A 1 97 ? -11.378 5.722 25.516 1.00 85.44 97 GLN A CA 1
ATOM 776 C C . GLN A 1 97 ? -11.145 4.551 24.552 1.00 85.44 97 GLN A C 1
ATOM 778 O O . GLN A 1 97 ? -12.043 4.189 23.787 1.00 85.44 97 GLN A O 1
ATOM 783 N N . GLY A 1 98 ? -9.970 3.919 24.638 1.00 90.19 98 GLY A N 1
ATOM 784 C CA . GLY A 1 98 ? -9.567 2.817 23.773 1.00 90.19 98 GLY A CA 1
ATOM 785 C C . GLY A 1 98 ? -8.966 3.312 22.459 1.00 90.19 98 GLY A C 1
ATOM 786 O O . GLY A 1 98 ? -8.242 4.307 22.429 1.00 90.19 98 GLY A O 1
ATOM 787 N N . TYR A 1 99 ? -9.229 2.595 21.371 1.00 91.88 99 TYR A N 1
ATOM 788 C CA . TYR A 1 99 ? -8.804 2.999 20.034 1.00 91.88 99 TYR A CA 1
ATOM 789 C C . TYR A 1 99 ? -9.582 4.235 19.545 1.00 91.88 99 TYR A C 1
ATOM 791 O O . TYR A 1 99 ? -10.746 4.431 19.904 1.00 91.88 99 TYR A O 1
ATOM 799 N N . PRO A 1 100 ? -8.966 5.092 18.715 1.00 91.88 100 PRO A N 1
ATOM 800 C CA . PRO A 1 100 ? -9.617 6.296 18.226 1.00 91.88 100 PRO A CA 1
ATOM 801 C C . PRO A 1 100 ? -10.748 5.940 17.252 1.00 91.88 100 PRO A C 1
ATOM 803 O O . PRO A 1 100 ? -10.631 4.996 16.474 1.00 91.88 100 PRO A O 1
ATOM 806 N N . VAL A 1 101 ? -11.830 6.723 17.250 1.00 88.31 101 VAL A N 1
ATOM 807 C CA . VAL A 1 101 ? -12.975 6.529 16.332 1.00 88.31 101 VAL A CA 1
ATOM 808 C C . VAL A 1 101 ? -12.603 6.851 14.880 1.00 88.31 101 VAL A C 1
ATOM 810 O O . VAL A 1 101 ? -13.148 6.262 13.951 1.00 88.31 101 VAL A O 1
ATOM 813 N N . ALA A 1 102 ? -11.648 7.759 14.681 1.00 89.62 102 ALA A N 1
ATOM 814 C CA . ALA A 1 102 ? -11.125 8.142 13.377 1.00 89.62 102 ALA A CA 1
ATOM 815 C C . ALA A 1 102 ? -9.624 7.860 13.293 1.00 89.62 102 ALA A C 1
ATOM 817 O O . ALA A 1 102 ? -8.926 7.834 14.306 1.00 89.62 102 ALA A O 1
ATOM 818 N N . LEU A 1 103 ? -9.124 7.675 12.072 1.00 89.88 103 LEU A N 1
ATOM 819 C CA . LEU A 1 103 ? -7.720 7.373 11.845 1.00 89.88 103 LEU A CA 1
ATOM 820 C C . LEU A 1 103 ? -6.843 8.580 12.252 1.00 89.88 103 LEU A C 1
ATOM 822 O O . LEU A 1 103 ? -6.992 9.657 11.670 1.00 89.88 103 LEU A O 1
ATOM 826 N N . PRO A 1 104 ? -5.923 8.434 13.225 1.00 86.88 104 PRO A N 1
ATOM 827 C CA . PRO A 1 104 ? -5.153 9.561 13.757 1.00 86.88 104 PRO A CA 1
ATOM 828 C C . PRO A 1 104 ? -4.084 10.051 12.775 1.00 86.88 104 PRO A C 1
ATOM 830 O O . PRO A 1 104 ? -3.749 11.234 12.744 1.00 86.88 104 PRO A O 1
ATOM 833 N N . LYS A 1 105 ? -3.548 9.142 11.954 1.00 89.69 105 LYS A N 1
ATOM 834 C CA . LYS A 1 105 ? -2.570 9.452 10.916 1.00 89.69 105 LYS A CA 1
ATOM 835 C C . LYS A 1 105 ? -3.207 9.273 9.549 1.00 89.69 105 LYS A C 1
ATOM 837 O O . LYS A 1 105 ? -3.574 8.162 9.185 1.00 89.69 105 LYS A O 1
ATOM 842 N N . MET A 1 106 ? -3.283 10.362 8.792 1.00 89.25 106 MET A N 1
ATOM 843 C CA . MET A 1 106 ? -3.780 10.318 7.421 1.00 89.25 106 MET A CA 1
ATOM 844 C C . MET A 1 106 ? -2.763 9.633 6.494 1.00 89.25 106 MET A C 1
ATOM 846 O O . MET A 1 106 ? -1.558 9.877 6.628 1.00 89.25 106 MET A O 1
ATOM 850 N N . PRO A 1 107 ? -3.229 8.806 5.545 1.00 88.81 107 PRO A N 1
ATOM 851 C CA . PRO A 1 107 ? -2.369 8.189 4.545 1.00 88.81 107 PRO A CA 1
ATOM 852 C C . PRO A 1 107 ? -1.853 9.224 3.546 1.00 88.81 107 PRO A C 1
ATOM 854 O O . PRO A 1 107 ? -2.474 10.275 3.341 1.00 88.81 107 PRO A O 1
ATOM 857 N N . SER A 1 108 ? -0.728 8.924 2.897 1.00 88.81 108 SER A N 1
ATOM 858 C CA . SER A 1 108 ? -0.158 9.814 1.890 1.00 88.81 108 SER A CA 1
ATOM 859 C C . SER A 1 108 ? -1.060 9.928 0.659 1.00 88.81 108 SER A C 1
ATOM 861 O O . SER A 1 108 ? -1.745 8.984 0.261 1.00 88.81 108 SER A O 1
ATOM 863 N N . GLU A 1 109 ? -1.003 11.077 -0.015 1.00 85.56 109 GLU A N 1
ATOM 864 C CA . GLU A 1 109 ? -1.710 11.282 -1.288 1.00 85.56 109 GLU A CA 1
ATOM 865 C C . GLU A 1 109 ? -1.261 10.296 -2.375 1.00 85.56 109 GLU A C 1
ATOM 867 O O . GLU A 1 109 ? -2.021 9.976 -3.284 1.00 85.56 109 GLU A O 1
ATOM 872 N N . SER A 1 110 ? -0.033 9.775 -2.283 1.00 81.25 110 SER A N 1
ATOM 873 C CA . SER A 1 110 ? 0.442 8.744 -3.207 1.00 81.25 110 SER A CA 1
ATOM 874 C C . SER A 1 110 ? -0.250 7.400 -2.982 1.00 81.25 110 SER A C 1
ATOM 876 O O . SER A 1 110 ? -0.564 6.714 -3.952 1.00 81.25 110 SER A O 1
ATOM 878 N N . LEU A 1 111 ? -0.544 7.056 -1.724 1.00 86.00 111 LEU A N 1
ATOM 879 C CA . LEU A 1 111 ? -1.239 5.823 -1.380 1.00 86.00 111 LEU A CA 1
ATOM 880 C C . LEU A 1 111 ? -2.719 5.901 -1.770 1.00 86.00 111 LEU A C 1
ATOM 882 O O . LEU A 1 111 ? -3.217 4.986 -2.418 1.00 86.00 111 LEU A O 1
ATOM 886 N N . LYS A 1 112 ? -3.384 7.029 -1.483 1.00 88.31 112 LYS A N 1
ATOM 887 C CA . LYS A 1 112 ? -4.802 7.264 -1.823 1.00 88.31 112 LYS A CA 1
ATOM 888 C C . LYS A 1 112 ? -5.108 7.193 -3.322 1.00 88.31 112 LYS A C 1
ATOM 890 O O . LYS A 1 112 ? -6.233 6.906 -3.707 1.00 88.31 112 LYS A O 1
ATOM 895 N N . 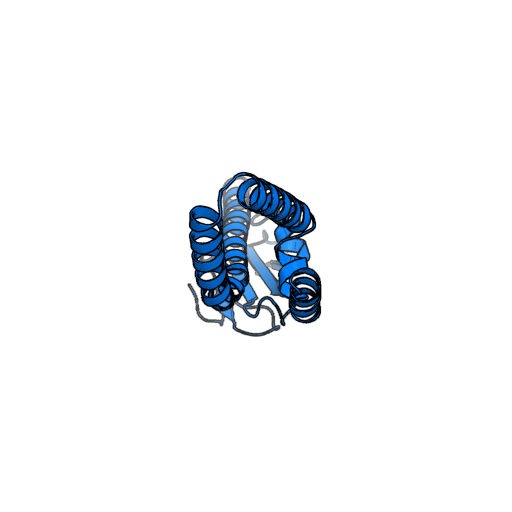LYS A 1 113 ? -4.124 7.468 -4.184 1.00 84.75 113 LYS A N 1
ATOM 896 C CA . LYS A 1 113 ? -4.283 7.338 -5.645 1.00 84.75 113 LYS A CA 1
ATOM 897 C C . LYS A 1 113 ? -4.418 5.887 -6.105 1.00 84.75 113 LYS A C 1
ATOM 899 O O . LYS A 1 113 ? -4.992 5.636 -7.162 1.00 84.75 113 LYS A O 1
ATOM 904 N N . LEU A 1 114 ? -3.837 4.960 -5.349 1.00 86.56 114 LEU A N 1
ATOM 905 C CA . LEU A 1 114 ? -3.680 3.558 -5.733 1.00 86.56 114 LEU A CA 1
ATOM 906 C C . LEU A 1 114 ? -4.562 2.632 -4.900 1.00 86.56 114 LEU A C 1
ATOM 908 O O . LEU A 1 114 ? -4.975 1.584 -5.394 1.00 86.56 114 LEU A O 1
ATOM 912 N N . TYR A 1 115 ? -4.869 3.036 -3.670 1.00 89.75 115 TYR A N 1
ATOM 913 C CA . TYR A 1 115 ? -5.617 2.251 -2.711 1.00 89.75 115 TYR A CA 1
ATOM 914 C C . TYR A 1 115 ? -6.729 3.051 -2.053 1.00 89.75 115 TYR A C 1
ATOM 916 O O . TYR A 1 115 ? -6.559 4.209 -1.669 1.00 89.75 115 TYR A O 1
ATOM 924 N N . GLU A 1 116 ? -7.841 2.365 -1.863 1.00 91.88 116 GLU A N 1
ATOM 925 C CA . GLU A 1 116 ? -8.906 2.748 -0.964 1.00 91.88 116 GLU A CA 1
ATOM 926 C C . GLU A 1 116 ? -8.552 2.268 0.441 1.00 91.88 116 GLU A C 1
ATOM 928 O O . GLU A 1 116 ? -8.033 1.164 0.629 1.00 91.88 116 GLU A O 1
ATOM 933 N N . ILE A 1 117 ? -8.758 3.140 1.424 1.00 93.06 117 ILE A N 1
ATOM 934 C CA . ILE A 1 117 ? -8.316 2.914 2.795 1.00 93.06 117 ILE A CA 1
ATOM 935 C C . ILE A 1 117 ? -9.533 3.033 3.687 1.00 93.06 117 ILE A C 1
ATOM 937 O O . ILE A 1 117 ? -10.105 4.115 3.827 1.00 93.06 117 ILE A O 1
ATOM 941 N N . GLU A 1 118 ? -9.899 1.920 4.302 1.00 93.50 118 GLU A N 1
ATOM 942 C CA . GLU A 1 118 ? -11.017 1.849 5.227 1.00 93.50 118 GLU A CA 1
ATOM 943 C C . GLU A 1 118 ? -10.506 1.655 6.646 1.00 93.50 118 GLU A C 1
ATOM 945 O O . GLU A 1 118 ? -9.629 0.832 6.917 1.00 93.50 118 GLU A O 1
ATOM 950 N N . TYR A 1 119 ? -11.076 2.426 7.566 1.00 93.56 119 TYR A N 1
ATOM 951 C CA . TYR A 1 119 ? -10.833 2.279 8.988 1.00 93.56 119 TYR A CA 1
ATOM 952 C C . TYR A 1 119 ? -12.133 1.894 9.670 1.00 93.56 119 TYR A C 1
ATOM 954 O O . TYR A 1 119 ? -13.094 2.663 9.678 1.00 93.56 119 TYR A O 1
ATOM 962 N N . GLN A 1 120 ? -12.148 0.698 10.239 1.00 92.38 120 GLN A N 1
ATOM 963 C CA . GLN A 1 120 ? -13.292 0.159 10.945 1.00 92.38 120 GLN A CA 1
ATOM 964 C C . GLN A 1 120 ? -12.930 -0.019 12.412 1.00 92.38 120 GLN A C 1
ATOM 966 O O . GLN A 1 120 ? -11.851 -0.498 12.767 1.00 92.38 120 GLN A O 1
ATOM 971 N N . THR A 1 121 ? -13.860 0.369 13.273 1.00 92.00 121 THR A N 1
ATOM 972 C CA . THR A 1 121 ? -13.751 0.189 14.716 1.00 92.00 121 THR A CA 1
ATOM 973 C C . THR A 1 121 ? -14.975 -0.540 15.220 1.00 92.00 121 THR A C 1
ATOM 975 O O . THR A 1 121 ? -16.074 -0.391 14.687 1.00 92.00 121 THR A O 1
ATOM 978 N N . SER A 1 122 ? -14.792 -1.354 16.251 1.00 88.31 122 SER A N 1
ATOM 979 C CA . SER A 1 122 ? -15.908 -2.008 16.918 1.00 88.31 122 SER A CA 1
ATOM 980 C C . SER A 1 122 ? -15.682 -2.059 18.421 1.00 88.31 122 SER A C 1
ATOM 982 O O . SER A 1 122 ? -14.579 -1.821 18.919 1.00 88.31 122 SER A O 1
ATOM 984 N N . ARG A 1 123 ? -16.783 -2.290 19.134 1.00 89.81 123 ARG A N 1
ATOM 985 C CA . ARG A 1 123 ? -16.819 -2.410 20.587 1.00 89.81 123 ARG A CA 1
ATOM 986 C C . ARG A 1 123 ? -17.350 -3.792 20.920 1.00 89.81 123 ARG A C 1
ATOM 988 O O . ARG A 1 123 ? -18.457 -4.126 20.500 1.00 89.81 123 ARG A O 1
ATOM 995 N N . THR A 1 124 ? -16.612 -4.581 21.690 1.00 86.38 124 THR A N 1
ATOM 996 C CA . THR A 1 124 ? -17.135 -5.862 22.196 1.00 86.38 124 THR A CA 1
ATOM 997 C C . THR A 1 124 ? -18.215 -5.665 23.259 1.00 86.38 124 THR A C 1
ATOM 999 O O . THR A 1 124 ? -19.085 -6.519 23.423 1.00 86.38 124 THR A O 1
ATOM 1002 N N . LYS A 1 125 ? -18.194 -4.527 23.965 1.00 86.62 125 LYS A N 1
ATOM 1003 C CA . LYS A 1 125 ? -19.198 -4.134 24.963 1.00 86.62 125 LYS A CA 1
ATOM 1004 C C . LYS A 1 125 ? -19.948 -2.889 24.503 1.00 86.62 125 LYS A C 1
ATOM 1006 O O . LYS A 1 125 ? -19.331 -1.908 24.102 1.00 86.62 125 LYS A O 1
ATOM 1011 N N . THR A 1 126 ? -21.272 -2.903 24.630 1.00 79.38 126 THR A N 1
ATOM 1012 C CA . THR A 1 126 ? -22.185 -1.842 24.166 1.00 79.38 126 THR A CA 1
ATOM 1013 C C . THR A 1 126 ? -21.862 -0.455 24.729 1.00 79.38 126 THR A C 1
ATOM 1015 O O . THR A 1 126 ? -22.001 0.529 24.011 1.00 79.38 126 THR A O 1
ATOM 1018 N N . ASP A 1 127 ? -21.367 -0.387 25.967 1.00 80.31 127 ASP A N 1
ATOM 1019 C CA . ASP A 1 127 ? -21.005 0.862 26.662 1.00 80.31 127 ASP A CA 1
ATOM 1020 C C . ASP A 1 127 ? -19.502 0.927 27.014 1.00 80.31 127 ASP A C 1
ATOM 1022 O O . ASP A 1 127 ? -19.068 1.640 27.916 1.00 80.31 127 ASP A O 1
ATOM 1026 N N . GLY A 1 128 ? -18.693 0.102 26.339 1.00 80.88 128 GLY A N 1
ATOM 1027 C CA . GLY A 1 128 ? -17.252 0.010 26.557 1.00 80.88 128 GLY A CA 1
ATOM 1028 C C . GLY A 1 128 ? -16.431 0.922 25.639 1.00 80.88 128 GLY A C 1
ATOM 1029 O O . GLY A 1 128 ? -16.947 1.426 24.635 1.00 80.88 128 GLY A O 1
ATOM 1030 N N . PRO A 1 129 ? -15.134 1.106 25.950 1.00 86.88 129 PRO A N 1
ATOM 1031 C CA . PRO A 1 129 ? -14.199 1.746 25.034 1.00 86.88 129 PRO A CA 1
ATOM 1032 C C . PRO A 1 129 ? -14.098 0.959 23.724 1.00 86.88 129 PRO A C 1
ATOM 1034 O O . PRO A 1 129 ? -14.393 -0.237 23.675 1.00 86.88 129 PRO A O 1
ATOM 1037 N N . VAL A 1 130 ? -13.651 1.627 22.661 1.00 88.00 130 VAL A N 1
ATOM 1038 C CA . VAL A 1 130 ? -13.352 0.947 21.396 1.00 88.00 130 VAL A CA 1
ATOM 1039 C C . VAL A 1 130 ? -12.156 0.033 21.620 1.00 88.00 130 VAL A C 1
ATOM 1041 O O . VAL A 1 130 ? -11.051 0.496 21.899 1.00 88.00 130 VAL A O 1
ATOM 1044 N N . ASP A 1 131 ? -12.369 -1.268 21.515 1.00 88.19 131 ASP A N 1
ATOM 1045 C CA . ASP A 1 131 ? -11.366 -2.279 21.832 1.00 88.19 131 ASP A CA 1
ATOM 1046 C C . ASP A 1 131 ? -10.901 -3.066 20.613 1.00 88.19 131 ASP A C 1
ATOM 1048 O O . ASP A 1 131 ? -9.887 -3.745 20.705 1.00 88.19 131 ASP A O 1
ATOM 1052 N N . VAL A 1 132 ? -11.573 -2.906 19.472 1.00 90.56 132 VAL A N 1
ATOM 1053 C CA . VAL A 1 132 ? -11.215 -3.559 18.215 1.00 90.56 132 VAL A CA 1
ATOM 1054 C C . VAL A 1 132 ? -11.079 -2.529 17.105 1.00 90.56 132 VAL A C 1
ATOM 1056 O O . VAL A 1 132 ? -11.964 -1.692 16.902 1.00 90.56 132 VAL A O 1
ATOM 1059 N N . PHE A 1 133 ? -9.998 -2.636 16.335 1.00 92.88 133 PHE A N 1
ATOM 1060 C CA . PHE A 1 133 ? -9.822 -1.876 15.102 1.00 92.88 133 PHE A CA 1
ATOM 1061 C C . PHE A 1 133 ? -9.338 -2.761 13.954 1.00 92.88 133 PHE A C 1
ATOM 1063 O O . PHE A 1 133 ? -8.716 -3.814 14.148 1.00 92.88 133 PHE A O 1
ATOM 1070 N N . LEU A 1 134 ? -9.631 -2.301 12.743 1.00 93.88 134 LEU A N 1
ATOM 1071 C CA . LEU A 1 134 ? -9.159 -2.873 11.496 1.00 93.88 134 LEU A CA 1
ATOM 1072 C C . LEU A 1 134 ? -8.903 -1.737 10.502 1.00 93.88 134 LEU A C 1
ATOM 1074 O O . LEU A 1 134 ? -9.785 -0.924 10.234 1.00 93.88 134 LEU A O 1
ATOM 1078 N N . ILE A 1 135 ? -7.689 -1.680 9.965 1.00 94.50 135 ILE A N 1
ATOM 1079 C CA . ILE A 1 135 ? -7.336 -0.810 8.843 1.00 94.50 135 ILE A CA 1
ATOM 1080 C C . ILE A 1 135 ? -7.191 -1.709 7.624 1.00 94.50 135 ILE A C 1
ATOM 1082 O O . ILE A 1 135 ? -6.383 -2.636 7.656 1.00 94.50 135 ILE A O 1
ATOM 1086 N N . GLN A 1 136 ? -7.947 -1.439 6.566 1.00 94.50 136 GLN A N 1
ATOM 1087 C CA . GLN A 1 136 ? -7.902 -2.174 5.305 1.00 94.50 136 GLN A CA 1
ATOM 1088 C C . GLN A 1 136 ? -7.412 -1.255 4.194 1.00 94.50 136 GLN A C 1
ATOM 1090 O O . GLN A 1 136 ? -7.744 -0.073 4.153 1.00 94.50 136 GLN A O 1
ATOM 1095 N N . VAL A 1 137 ? -6.595 -1.808 3.307 1.00 93.75 137 VAL A N 1
ATOM 1096 C CA . VAL A 1 137 ? -5.991 -1.117 2.172 1.00 93.75 137 VAL A CA 1
ATOM 1097 C C . VAL A 1 137 ? -6.264 -1.973 0.940 1.00 93.75 137 VAL A C 1
ATOM 1099 O O . VAL A 1 137 ? -5.684 -3.050 0.791 1.00 93.75 137 VAL A O 1
ATOM 1102 N N . THR A 1 138 ? -7.173 -1.510 0.087 1.00 92.88 138 THR A N 1
ATOM 1103 C CA . THR A 1 138 ? -7.722 -2.263 -1.052 1.00 92.88 138 THR A CA 1
ATOM 1104 C C . THR A 1 138 ? -7.349 -1.564 -2.358 1.00 92.88 138 THR A C 1
ATOM 1106 O O . THR A 1 138 ? -7.512 -0.349 -2.455 1.00 92.88 138 THR A O 1
ATOM 1109 N N . PRO A 1 139 ? -6.805 -2.260 -3.369 1.00 90.81 139 PRO A N 1
ATOM 1110 C CA . PRO A 1 139 ? -6.343 -1.610 -4.589 1.00 90.81 139 PRO A CA 1
ATOM 1111 C C . PRO A 1 139 ? -7.521 -1.085 -5.421 1.00 90.81 139 PRO A C 1
ATOM 1113 O O . PRO A 1 139 ? -8.423 -1.838 -5.785 1.00 90.81 139 PRO A O 1
ATOM 1116 N N . ILE A 1 140 ? -7.468 0.197 -5.794 1.00 88.31 140 ILE A N 1
ATOM 1117 C CA . ILE A 1 140 ? -8.430 0.834 -6.714 1.00 88.31 140 ILE A CA 1
ATOM 1118 C C . ILE A 1 140 ? -8.189 0.318 -8.141 1.00 88.31 140 ILE A C 1
ATOM 1120 O O . ILE A 1 140 ? -9.121 0.023 -8.890 1.00 88.31 140 ILE A O 1
ATOM 1124 N N . TRP A 1 141 ? -6.911 0.165 -8.503 1.00 80.00 141 TRP A N 1
ATOM 1125 C CA . TRP A 1 141 ? -6.459 -0.215 -9.839 1.00 80.00 141 TRP A CA 1
ATOM 1126 C C . TRP A 1 141 ? -5.812 -1.598 -9.821 1.00 80.00 141 TRP A C 1
ATOM 1128 O O . TRP A 1 141 ? -4.592 -1.727 -9.706 1.00 80.00 141 TRP A O 1
ATOM 1138 N N . SER A 1 142 ? -6.620 -2.651 -9.967 1.00 73.56 142 SER A N 1
ATOM 1139 C CA . SER A 1 142 ? -6.086 -4.019 -9.871 1.00 73.56 142 SER A CA 1
ATOM 1140 C C . SER A 1 142 ? -5.184 -4.446 -11.025 1.00 73.56 142 SER A C 1
ATOM 1142 O O . SER A 1 142 ? -4.592 -5.517 -10.970 1.00 73.56 142 SER A O 1
ATOM 1144 N N . GLU A 1 143 ? -5.154 -3.673 -12.106 1.00 72.81 143 GLU A N 1
ATOM 1145 C CA . GLU A 1 143 ? -4.224 -3.894 -13.215 1.00 72.81 143 GLU A CA 1
ATOM 1146 C C . GLU A 1 143 ? -2.791 -3.526 -12.802 1.00 72.81 143 GLU A C 1
ATOM 1148 O O . GLU A 1 143 ? -1.832 -4.041 -13.367 1.00 72.81 143 GLU A O 1
ATOM 1153 N N . CYS A 1 144 ? -2.650 -2.675 -11.778 1.00 74.00 144 CYS A N 1
ATOM 1154 C CA . CYS A 1 144 ? -1.383 -2.089 -11.347 1.00 74.00 144 CYS A CA 1
ATOM 1155 C C . CYS A 1 144 ? -0.894 -2.670 -10.028 1.00 74.00 144 CYS A C 1
ATOM 1157 O O . CYS A 1 144 ? 0.309 -2.823 -9.818 1.00 74.00 144 CYS A O 1
ATOM 1159 N N . VAL A 1 145 ? -1.831 -2.968 -9.128 1.00 77.75 145 VAL A N 1
ATOM 1160 C CA . VAL A 1 145 ? -1.536 -3.522 -7.815 1.00 77.75 145 VAL A CA 1
ATOM 1161 C C . VAL A 1 145 ? -2.579 -4.566 -7.457 1.00 77.75 145 VAL A C 1
ATOM 1163 O O . VAL A 1 145 ? -3.773 -4.304 -7.542 1.00 77.75 145 VAL A O 1
ATOM 1166 N N . VAL A 1 146 ? -2.139 -5.758 -7.065 1.00 82.56 146 VAL A N 1
ATOM 1167 C CA . VAL A 1 146 ? -3.030 -6.925 -6.930 1.00 82.56 146 VAL A CA 1
ATOM 1168 C C . VAL A 1 146 ? -3.248 -7.366 -5.488 1.00 82.56 146 VAL A C 1
ATOM 1170 O O . VAL A 1 146 ? -4.108 -8.208 -5.236 1.00 82.56 146 VAL A O 1
ATOM 1173 N N . ARG A 1 147 ? -2.461 -6.834 -4.548 1.00 89.56 147 ARG A N 1
ATOM 1174 C CA . ARG A 1 147 ? -2.522 -7.218 -3.139 1.00 89.56 147 ARG A CA 1
ATOM 1175 C C . ARG A 1 147 ? -3.325 -6.211 -2.332 1.00 89.56 147 ARG A C 1
ATOM 1177 O O . ARG A 1 147 ? -3.037 -5.020 -2.378 1.00 89.56 147 ARG A O 1
ATOM 1184 N N . SER A 1 148 ? -4.274 -6.713 -1.556 1.00 91.88 148 SER A N 1
ATOM 1185 C CA . SER A 1 148 ? -4.907 -5.971 -0.468 1.00 91.88 148 SER A CA 1
ATOM 1186 C C . SER A 1 148 ? -4.203 -6.294 0.841 1.00 91.88 148 SER A C 1
ATOM 1188 O O . SER A 1 14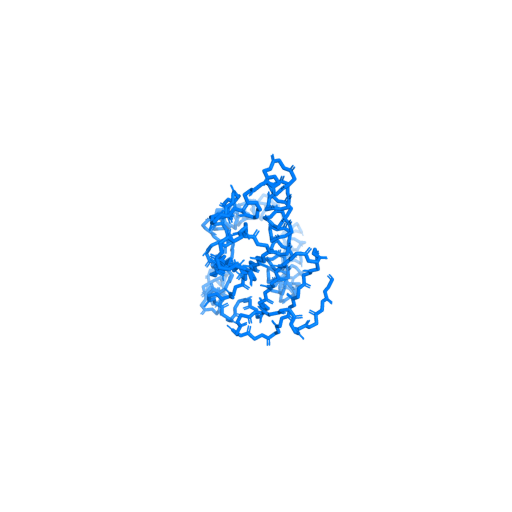8 ? -3.715 -7.413 1.027 1.00 91.88 148 SER A O 1
ATOM 1190 N N . PHE A 1 149 ? -4.198 -5.341 1.767 1.00 94.62 149 PHE A N 1
ATOM 1191 C CA . PHE A 1 149 ? -3.567 -5.486 3.076 1.00 94.62 149 PHE A CA 1
ATOM 1192 C C . PHE A 1 149 ? -4.523 -5.094 4.192 1.00 94.62 149 PHE A C 1
ATOM 1194 O O . PHE A 1 149 ? -5.372 -4.222 4.018 1.00 94.62 149 PHE A O 1
ATOM 1201 N N . ALA A 1 150 ? -4.367 -5.718 5.353 1.00 95.06 150 ALA A N 1
ATOM 1202 C CA . ALA A 1 150 ? -5.103 -5.355 6.549 1.00 95.06 150 ALA A CA 1
ATOM 1203 C C . ALA A 1 150 ? -4.209 -5.397 7.781 1.00 95.06 150 ALA A C 1
ATOM 1205 O O . ALA A 1 150 ? -3.367 -6.280 7.917 1.00 95.06 150 ALA A O 1
ATOM 1206 N N . ALA A 1 151 ? -4.407 -4.452 8.691 1.00 94.50 151 ALA A N 1
ATOM 1207 C CA . ALA A 1 151 ? -3.747 -4.428 9.987 1.00 94.50 151 ALA A CA 1
ATOM 1208 C C . ALA A 1 151 ? -4.783 -4.271 11.096 1.00 94.50 151 ALA A C 1
ATOM 1210 O O . ALA A 1 151 ? -5.741 -3.507 10.966 1.00 94.50 151 ALA A O 1
ATOM 1211 N N . GLY A 1 152 ? -4.573 -4.987 12.195 1.00 90.00 152 GLY A N 1
ATOM 1212 C CA . GLY A 1 152 ? -5.392 -4.883 13.396 1.00 90.00 152 GLY A CA 1
ATOM 1213 C C . GLY A 1 152 ? -4.543 -4.857 14.663 1.00 90.00 152 GLY A C 1
ATOM 1214 O O 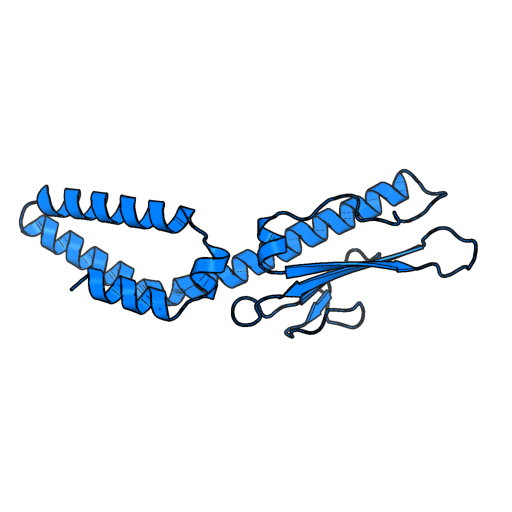. GLY A 1 152 ? -3.337 -4.618 14.631 1.00 90.00 152 GLY A O 1
ATOM 1215 N N . GLU A 1 153 ? -5.192 -5.145 15.785 1.00 85.81 153 GLU A N 1
ATOM 1216 C CA . GLU A 1 153 ? -4.639 -5.052 17.149 1.00 85.81 153 GLU A CA 1
ATOM 1217 C C . GLU A 1 153 ? -3.435 -5.963 17.425 1.00 85.81 153 GLU A C 1
ATOM 1219 O O . GLU A 1 153 ? -2.645 -5.711 18.328 1.00 85.81 153 GLU A O 1
ATOM 1224 N N . ASN A 1 154 ? -3.283 -7.043 16.659 1.00 81.62 154 ASN A N 1
ATOM 1225 C CA . ASN A 1 154 ? -2.182 -7.995 16.807 1.00 81.62 154 ASN A CA 1
ATOM 1226 C C . ASN A 1 154 ? -0.853 -7.470 16.234 1.00 81.62 154 ASN A C 1
ATOM 1228 O O . ASN A 1 154 ? 0.167 -8.150 16.345 1.00 81.62 154 ASN A O 1
ATOM 1232 N N . GLY A 1 155 ? -0.853 -6.298 15.588 1.00 80.88 155 GLY A N 1
ATOM 1233 C CA . GLY A 1 155 ? 0.323 -5.726 14.929 1.00 80.88 155 GLY A CA 1
ATOM 1234 C C . GLY A 1 155 ? 0.801 -6.514 13.705 1.00 80.88 155 GLY A C 1
ATOM 1235 O O . GLY A 1 155 ? 1.809 -6.142 13.101 1.00 80.88 155 GLY A O 1
ATOM 1236 N N . GLN A 1 156 ? 0.091 -7.582 13.331 1.00 90.00 156 GLN A N 1
ATOM 1237 C CA . GLN A 1 156 ? 0.358 -8.357 12.129 1.00 90.00 156 GLN A CA 1
ATOM 1238 C C . GLN A 1 156 ? -0.327 -7.706 10.935 1.00 90.00 156 GLN A C 1
ATOM 1240 O O . GLN A 1 156 ? -1.401 -7.109 11.055 1.00 90.00 156 GLN A O 1
ATOM 1245 N N . ILE A 1 157 ? 0.313 -7.829 9.777 1.00 92.94 157 ILE A N 1
ATOM 1246 C CA . ILE A 1 157 ? -0.244 -7.359 8.517 1.00 92.94 157 ILE A CA 1
ATOM 1247 C C . ILE A 1 157 ? -0.690 -8.584 7.741 1.00 92.94 157 ILE A C 1
ATOM 1249 O O . ILE A 1 157 ? 0.123 -9.425 7.375 1.00 92.94 157 ILE A O 1
ATOM 1253 N N . HIS A 1 158 ? -1.988 -8.677 7.505 1.00 93.88 158 HIS A N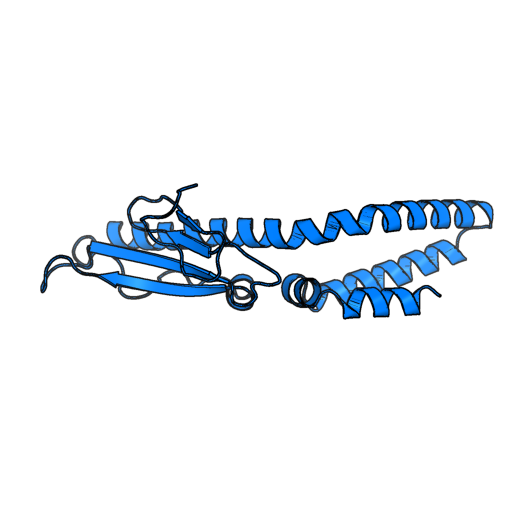 1
ATOM 1254 C CA . HIS A 1 158 ? -2.597 -9.724 6.706 1.00 93.88 158 HIS A CA 1
ATOM 1255 C C . HIS A 1 158 ? -2.687 -9.276 5.249 1.00 93.88 158 HIS A C 1
ATOM 1257 O O . HIS A 1 158 ? -2.827 -8.080 4.977 1.00 93.88 158 HIS A O 1
ATOM 1263 N N . TYR A 1 159 ? -2.608 -10.214 4.308 1.00 93.44 159 TYR A N 1
ATOM 1264 C CA . TYR A 1 159 ? -2.686 -9.902 2.884 1.00 93.44 159 TYR A CA 1
ATOM 1265 C C . TYR A 1 159 ? -3.478 -10.937 2.095 1.00 93.44 159 TYR A C 1
ATOM 1267 O O . TYR A 1 159 ? -3.457 -12.128 2.394 1.00 93.44 159 TYR A O 1
ATOM 1275 N N . VAL A 1 160 ? -4.109 -10.478 1.017 1.00 93.19 160 VAL A N 1
ATOM 1276 C CA . VAL A 1 160 ? -4.753 -11.340 0.023 1.00 93.19 160 VAL A CA 1
ATOM 1277 C C . VAL A 1 160 ? -4.411 -10.846 -1.377 1.00 93.19 160 VAL A C 1
ATOM 1279 O O . VAL A 1 160 ? -4.332 -9.644 -1.626 1.00 93.19 160 VAL A O 1
ATOM 1282 N N . ILE A 1 161 ? -4.195 -11.774 -2.309 1.00 89.25 161 ILE A N 1
ATOM 1283 C CA . ILE A 1 161 ? -3.974 -11.456 -3.726 1.00 89.25 161 ILE A CA 1
ATOM 1284 C C . ILE A 1 161 ? -5.340 -11.414 -4.418 1.00 89.25 161 ILE A C 1
ATOM 1286 O O . ILE A 1 161 ? -5.723 -12.336 -5.136 1.00 89.25 161 ILE A O 1
ATOM 1290 N N . SER A 1 162 ? -6.133 -10.388 -4.120 1.00 82.00 162 SER A N 1
ATOM 1291 C CA . SER A 1 162 ? -7.434 -10.169 -4.749 1.00 82.00 162 SER A CA 1
ATOM 1292 C C . SER A 1 162 ? -7.870 -8.711 -4.600 1.00 82.00 162 SER A C 1
ATOM 1294 O O . SER A 1 162 ? -7.307 -7.975 -3.796 1.00 82.00 162 SER A O 1
ATOM 1296 N N . ARG A 1 163 ? -8.921 -8.307 -5.326 1.00 79.06 163 ARG A N 1
ATOM 1297 C CA . ARG A 1 163 ? -9.587 -7.008 -5.109 1.00 79.06 163 ARG A CA 1
ATOM 1298 C C . ARG A 1 163 ? -10.419 -6.958 -3.825 1.00 79.06 163 ARG A C 1
ATOM 1300 O O . ARG A 1 163 ? -10.919 -5.896 -3.478 1.00 79.06 163 ARG A O 1
ATOM 1307 N N . CYS A 1 164 ? -10.635 -8.087 -3.156 1.00 86.06 164 CYS A N 1
ATOM 1308 C CA . CYS A 1 164 ? -11.375 -8.098 -1.906 1.00 86.06 164 CYS A CA 1
ATOM 1309 C C . CYS A 1 164 ? -10.505 -7.506 -0.789 1.00 86.06 164 CYS A C 1
ATOM 1311 O O . CYS A 1 164 ? -9.280 -7.688 -0.805 1.00 86.06 164 CYS A O 1
ATOM 1313 N N . PRO A 1 165 ? -11.115 -6.800 0.175 1.00 88.69 165 PRO A N 1
ATOM 1314 C CA . PRO A 1 165 ? -10.388 -6.283 1.320 1.00 88.69 165 PRO A CA 1
ATOM 1315 C C . PRO A 1 165 ? -9.815 -7.450 2.130 1.00 88.69 165 PRO A C 1
ATOM 1317 O O . PRO A 1 165 ? -10.506 -8.438 2.385 1.00 88.69 165 PRO A O 1
ATOM 1320 N N . ALA A 1 166 ? -8.548 -7.338 2.528 1.00 90.44 166 ALA A N 1
ATOM 1321 C CA . ALA A 1 166 ? -7.919 -8.335 3.387 1.00 90.44 166 ALA A CA 1
ATOM 1322 C C . ALA A 1 166 ? -8.544 -8.306 4.789 1.00 90.44 166 ALA A C 1
ATOM 1324 O O . ALA A 1 166 ? -9.051 -7.284 5.260 1.00 90.44 166 ALA A O 1
ATOM 1325 N N . THR A 1 167 ? -8.484 -9.431 5.483 1.00 89.50 167 THR A N 1
ATOM 1326 C CA . THR A 1 167 ? -9.079 -9.637 6.801 1.00 89.50 167 THR A CA 1
ATOM 1327 C C . THR A 1 167 ? -8.094 -10.322 7.743 1.00 89.50 167 THR A C 1
ATOM 1329 O O . THR A 1 167 ? -7.060 -10.839 7.331 1.00 89.50 167 THR A O 1
ATOM 1332 N N . LYS A 1 168 ? -8.430 -10.374 9.037 1.00 87.12 168 LYS A N 1
ATOM 1333 C CA . LYS A 1 168 ? -7.628 -11.085 10.051 1.00 87.12 168 LYS A CA 1
ATOM 1334 C C . LYS A 1 168 ? -7.565 -12.610 9.825 1.00 87.12 168 LYS A C 1
ATOM 1336 O O . LYS A 1 168 ? -6.775 -13.279 10.482 1.00 87.12 168 LYS A O 1
ATOM 1341 N N . ALA A 1 169 ? -8.409 -13.163 8.947 1.00 87.62 169 ALA A N 1
ATOM 1342 C CA . ALA A 1 169 ? -8.412 -14.586 8.601 1.00 87.62 169 ALA A CA 1
ATOM 1343 C C . ALA A 1 169 ? -7.397 -14.937 7.498 1.00 87.62 169 ALA A C 1
ATOM 1345 O O . ALA A 1 169 ? -7.100 -16.113 7.292 1.00 87.62 169 ALA A O 1
ATOM 1346 N N . ASP A 1 170 ? -6.873 -13.930 6.797 1.00 91.06 170 ASP A N 1
ATOM 1347 C CA . ASP A 1 170 ? -5.934 -14.113 5.696 1.00 91.06 170 ASP A CA 1
ATOM 1348 C C . ASP A 1 170 ? -4.495 -14.354 6.198 1.00 91.06 170 ASP A C 1
ATOM 1350 O O . ASP A 1 170 ? -4.185 -14.095 7.367 1.00 91.06 170 ASP A O 1
ATOM 1354 N N . PRO A 1 171 ? -3.579 -14.843 5.339 1.00 90.06 171 PRO A N 1
ATOM 1355 C CA . PRO A 1 171 ? -2.178 -15.037 5.703 1.00 90.06 171 PRO A CA 1
ATOM 1356 C C . PRO A 1 171 ? -1.515 -13.744 6.195 1.00 90.06 171 PRO A C 1
ATOM 1358 O O . PRO A 1 171 ? -1.740 -12.673 5.632 1.00 90.06 171 PRO A O 1
ATOM 1361 N N . ALA A 1 172 ? -0.667 -13.855 7.219 1.00 89.12 172 ALA A N 1
ATOM 1362 C CA . ALA A 1 172 ? 0.103 -12.741 7.772 1.00 89.12 172 ALA A CA 1
ATOM 1363 C C . ALA A 1 172 ? 1.524 -12.660 7.182 1.00 89.12 172 ALA A C 1
ATOM 1365 O O . ALA A 1 172 ? 2.083 -13.677 6.757 1.00 89.12 172 ALA A O 1
ATOM 1366 N N . ILE A 1 173 ? 2.098 -11.453 7.181 1.00 83.62 173 ILE A N 1
ATOM 1367 C CA . ILE A 1 173 ? 3.483 -11.127 6.790 1.00 83.62 173 ILE A CA 1
ATOM 1368 C C . ILE A 1 173 ? 4.249 -10.551 7.982 1.00 83.62 173 ILE A C 1
ATOM 1370 O O . ILE A 1 173 ? 3.661 -9.730 8.728 1.00 83.62 173 ILE A O 1
#

Foldseek 3Di:
DVVVVVVVVVVPPPLCCLQVDPVVVVVVVVVVVVLVVQCVVDDPVSVVVSVVVVVVVVVCVVVVLVVSQVVLVVVVVVQQLVQQVVQVVVCVVVVQQHGDPDRPDDGDPSLVSFWDWDKDWDDPDPPGHTHWIKIKTATPDCVNYQKIWMDIDVSWIFIDRHRDTTDPVHDTD

Radius of gyration: 22.8 Å; chains: 1; bounding box: 55×32×64 Å

pLDDT: mean 80.78, std 14.83, range [33.06, 95.06]

Secondary structure (DSSP, 8-state):
-HHHHHHHHTTT-HHHHHHHHHHHHHHHHHHHHHHHHHHHHS-HHHHHHHHHHHHHHHHHHHHHTTHHHHHHHHHHHHHHHHHHHHHHHHHHH-TTTBS-SS-SSPPPHHHHTTEEEEEEEE-SSTTS-B-EEEEEEEES-TTT---EEEEETT--EEEESSSSPP-TTSPB-